Protein AF-A0A4Y8C4R6-F1 (afdb_monomer_lite)

Foldseek 3Di:
DPCVVVDDVQKDKDKDWDWDWADDPDAKIKIKIKIKIKIKGWDAPPVNPDIDIKIKMWIKMKMAMPRDPPDGIDIDIDIDID

Radius of gyration: 19.36 Å; chains: 1; bounding box: 41×34×56 Å

Structure (mmCIF, N/CA/C/O backbone):
data_AF-A0A4Y8C4R6-F1
#
_entry.id   AF-A0A4Y8C4R6-F1
#
loop_
_atom_site.group_PDB
_atom_site.id
_atom_site.type_symbol
_atom_site.label_atom_id
_atom_site.label_alt_id
_atom_site.label_comp_id
_atom_site.label_asym_id
_atom_site.label_entity_id
_atom_site.label_seq_id
_atom_site.pdbx_PDB_ins_code
_atom_site.Cartn_x
_atom_site.Cartn_y
_atom_site.Cartn_z
_atom_site.occupancy
_atom_site.B_iso_or_equiv
_atom_site.auth_seq_id
_atom_site.auth_comp_id
_atom_site.auth_asym_id
_atom_site.auth_atom_id
_atom_site.pdbx_PDB_model_num
ATOM 1 N N . ARG A 1 1 ? -6.455 23.657 4.493 1.00 43.78 1 ARG A N 1
ATOM 2 C CA . ARG A 1 1 ? -7.092 23.610 5.836 1.00 43.78 1 ARG A CA 1
ATOM 3 C C . ARG A 1 1 ? -8.565 23.148 5.756 1.00 43.78 1 ARG A C 1
ATOM 5 O O . ARG A 1 1 ? -9.379 23.638 6.519 1.00 43.78 1 ARG A O 1
ATOM 12 N N . PHE A 1 2 ? -8.909 22.222 4.844 1.00 43.84 2 PHE A N 1
ATOM 13 C CA . PHE A 1 2 ? -10.305 21.847 4.527 1.00 43.84 2 PHE A CA 1
ATOM 14 C C . PHE A 1 2 ? -10.638 20.361 4.755 1.00 43.84 2 PHE A C 1
ATOM 16 O O . PHE A 1 2 ? -11.787 19.977 4.591 1.00 43.84 2 PHE A O 1
ATOM 23 N N . LEU A 1 3 ? -9.664 19.535 5.158 1.00 53.47 3 LEU A N 1
ATOM 24 C CA . LEU A 1 3 ? -9.890 18.107 5.422 1.00 53.47 3 LEU A CA 1
ATOM 25 C C . LEU A 1 3 ? -9.918 17.762 6.922 1.00 53.47 3 LEU A C 1
ATOM 27 O O . LEU A 1 3 ? -10.386 16.696 7.289 1.00 53.47 3 LEU A O 1
ATOM 31 N N . ASN A 1 4 ? -9.503 18.673 7.810 1.00 50.75 4 ASN A N 1
ATOM 32 C CA . ASN A 1 4 ? -9.311 18.374 9.238 1.00 50.75 4 ASN A CA 1
ATOM 33 C C . ASN A 1 4 ? -10.593 18.035 10.025 1.00 50.75 4 ASN A C 1
ATOM 35 O O . ASN A 1 4 ? -10.473 17.542 11.136 1.00 50.75 4 ASN A O 1
ATOM 39 N N . ASN A 1 5 ? -11.791 18.279 9.480 1.00 47.47 5 ASN A N 1
ATOM 40 C CA . ASN A 1 5 ? -13.060 17.992 10.167 1.00 47.47 5 ASN A CA 1
ATOM 41 C C . ASN A 1 5 ? -13.706 16.653 9.768 1.00 47.47 5 ASN A C 1
ATOM 43 O O . ASN A 1 5 ? -14.753 16.319 10.313 1.00 47.47 5 ASN A O 1
ATOM 47 N N . LEU A 1 6 ? -13.125 15.897 8.828 1.00 52.94 6 LEU A N 1
ATOM 48 C CA . LEU A 1 6 ? -13.612 14.554 8.470 1.00 52.94 6 LEU A CA 1
ATOM 49 C C . LEU A 1 6 ? -12.873 13.430 9.215 1.00 52.94 6 LEU A C 1
ATOM 51 O O . LEU A 1 6 ? -13.270 12.273 9.123 1.00 52.94 6 LEU A O 1
ATOM 55 N N . PHE A 1 7 ? -11.819 13.767 9.960 1.00 55.78 7 PHE A N 1
ATOM 56 C CA . PHE A 1 7 ? -10.961 12.815 10.656 1.00 55.78 7 PHE A CA 1
ATOM 57 C C . PHE A 1 7 ? -11.301 12.795 12.142 1.00 55.78 7 PHE A C 1
ATOM 59 O O . PHE A 1 7 ? -10.667 13.459 12.957 1.00 55.78 7 PHE A O 1
ATOM 66 N N . ASP A 1 8 ? -12.349 12.042 12.469 1.00 59.53 8 ASP A N 1
ATOM 67 C CA . ASP A 1 8 ? -12.535 11.502 13.814 1.00 59.53 8 ASP A CA 1
ATOM 68 C C . ASP A 1 8 ? -11.246 10.743 14.191 1.00 59.53 8 ASP A C 1
ATOM 70 O O . ASP A 1 8 ? -10.721 9.993 13.365 1.00 59.53 8 ASP A O 1
ATOM 74 N N . GLU A 1 9 ? -10.715 10.932 15.404 1.00 63.16 9 GLU A N 1
ATOM 75 C CA . GLU A 1 9 ? -9.444 10.327 15.859 1.00 63.16 9 GLU A CA 1
ATOM 76 C C . GLU A 1 9 ? -9.433 8.797 15.722 1.00 63.16 9 GLU A C 1
ATOM 78 O O . GLU A 1 9 ? -8.373 8.180 15.684 1.00 63.16 9 GLU A O 1
ATOM 83 N N . ARG A 1 10 ? -10.626 8.213 15.593 1.00 75.38 10 ARG A N 1
ATOM 84 C CA . ARG A 1 10 ? -10.961 6.806 15.371 1.00 75.38 10 ARG A CA 1
ATOM 85 C C . ARG A 1 10 ? -10.605 6.276 13.983 1.00 75.38 10 ARG A C 1
ATOM 87 O O . ARG A 1 10 ? -10.453 5.067 13.826 1.00 75.38 10 ARG A O 1
ATOM 94 N N . LEU A 1 11 ? -10.471 7.135 12.972 1.00 80.44 11 LEU A N 1
ATOM 95 C CA . LEU A 1 11 ? -10.102 6.739 11.613 1.00 80.44 11 LEU A CA 1
ATOM 96 C C . LEU A 1 11 ? -8.659 7.156 11.318 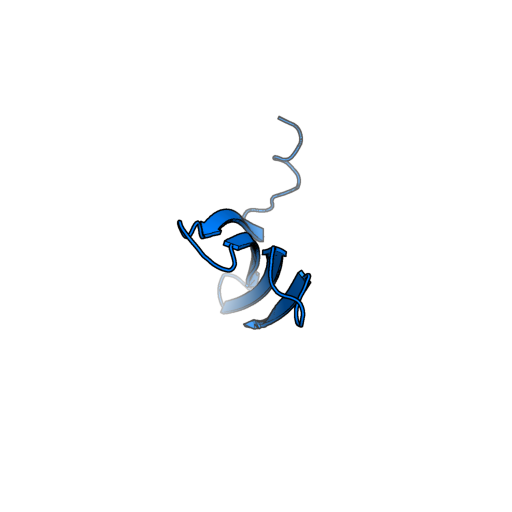1.00 80.44 11 LEU A C 1
ATOM 98 O O . LEU A 1 11 ? -8.339 8.335 11.190 1.00 80.44 11 LEU A O 1
ATOM 102 N N . ARG A 1 12 ? -7.782 6.166 11.173 1.00 84.50 12 ARG A N 1
ATOM 103 C CA . ARG A 1 12 ? -6.397 6.335 10.735 1.00 84.50 12 ARG A CA 1
ATOM 104 C C . ARG A 1 12 ? -6.294 5.945 9.273 1.00 84.50 12 ARG A C 1
ATOM 106 O O . ARG A 1 12 ? -6.875 4.957 8.844 1.00 84.50 12 ARG A O 1
ATOM 113 N N . TYR A 1 13 ? -5.538 6.713 8.514 1.00 83.12 13 TYR A N 1
ATOM 114 C CA . TYR A 1 13 ? -5.221 6.407 7.130 1.00 83.12 13 TYR A CA 1
ATOM 115 C C . TYR A 1 13 ? -3.788 6.862 6.869 1.00 83.12 13 TYR A C 1
ATOM 117 O O . TYR A 1 13 ? -3.346 7.874 7.421 1.00 83.12 13 TYR A O 1
ATOM 125 N N . SER A 1 14 ? -3.058 6.125 6.045 1.00 85.56 14 SER A N 1
ATOM 126 C CA . SER A 1 14 ? -1.810 6.607 5.457 1.00 85.56 14 SER A CA 1
ATOM 127 C C . SER A 1 14 ? -1.856 6.379 3.960 1.00 85.56 14 SER A C 1
ATOM 129 O O . SER A 1 14 ? -2.630 5.565 3.471 1.00 85.56 14 SER A O 1
ATOM 131 N N . PHE A 1 15 ? -1.080 7.157 3.223 1.00 88.62 15 PHE A N 1
ATOM 132 C CA . PHE A 1 15 ? -0.957 6.985 1.789 1.00 88.62 15 PHE A CA 1
ATOM 133 C C . PHE A 1 15 ? 0.514 7.068 1.432 1.00 88.62 15 PHE A C 1
ATOM 135 O O . PHE A 1 15 ? 1.144 8.106 1.644 1.00 88.62 15 PHE A O 1
ATOM 142 N N . ASP A 1 16 ? 1.025 5.978 0.880 1.00 90.94 16 ASP A N 1
ATOM 143 C CA . ASP A 1 16 ? 2.409 5.834 0.478 1.00 90.94 16 ASP A CA 1
ATOM 144 C C . ASP A 1 16 ? 2.458 5.553 -1.023 1.00 90.94 16 ASP A C 1
ATOM 146 O O . ASP A 1 16 ? 1.777 4.671 -1.548 1.00 90.94 16 ASP A O 1
ATOM 150 N N . ALA A 1 17 ? 3.268 6.332 -1.733 1.00 90.62 17 ALA A N 1
ATOM 151 C CA . ALA A 1 17 ? 3.496 6.160 -3.157 1.00 90.62 17 ALA A CA 1
ATOM 152 C C . ALA A 1 17 ? 4.997 6.058 -3.407 1.00 90.62 17 ALA A C 1
ATOM 154 O O . ALA A 1 17 ? 5.770 6.901 -2.951 1.00 90.62 17 ALA A O 1
ATOM 155 N N . SER A 1 18 ? 5.413 5.035 -4.146 1.00 92.56 18 SER A N 1
ATOM 156 C CA . SER A 1 18 ? 6.806 4.864 -4.548 1.00 92.56 18 SER A CA 1
ATOM 157 C C . SER A 1 18 ? 6.908 4.634 -6.045 1.00 92.56 18 SER A C 1
ATOM 159 O O . SER A 1 18 ? 6.058 3.991 -6.657 1.00 92.56 18 SER A O 1
ATOM 161 N N . PHE A 1 1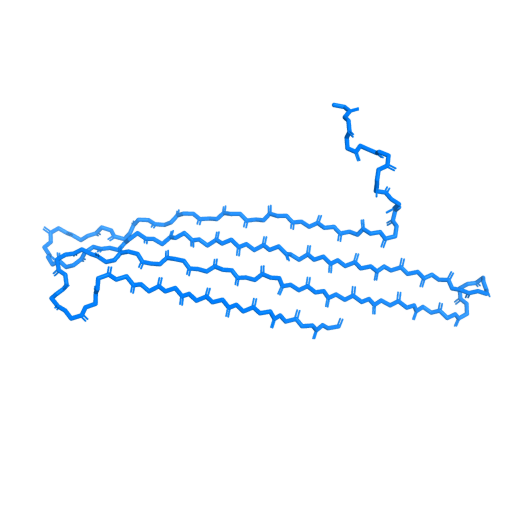9 ? 7.956 5.198 -6.634 1.00 91.19 19 PHE A N 1
ATOM 162 C CA . PHE A 1 19 ? 8.255 5.064 -8.048 1.00 91.19 19 PHE A CA 1
ATOM 163 C C . PHE A 1 19 ? 9.682 4.553 -8.205 1.00 91.19 19 PHE A C 1
ATOM 165 O O . PHE A 1 19 ? 10.619 5.148 -7.669 1.00 91.19 19 PHE A O 1
ATOM 172 N N . HIS A 1 20 ? 9.840 3.467 -8.952 1.00 90.25 20 HIS A N 1
ATOM 173 C CA . HIS A 1 20 ? 11.124 2.849 -9.238 1.00 90.25 20 HIS A CA 1
ATOM 174 C C . HIS A 1 20 ? 11.347 2.803 -10.747 1.00 90.25 20 HIS A C 1
ATOM 176 O O . HIS A 1 20 ? 10.463 2.424 -11.511 1.00 90.25 20 HIS A O 1
ATOM 182 N N . ASN A 1 21 ? 12.552 3.174 -11.174 1.00 86.62 21 ASN A N 1
ATOM 183 C CA . ASN A 1 21 ? 12.984 3.037 -12.559 1.00 86.62 21 ASN A CA 1
ATOM 184 C C . ASN A 1 21 ? 14.146 2.044 -12.618 1.00 86.62 21 ASN A C 1
ATOM 186 O O . ASN A 1 21 ? 15.261 2.334 -12.177 1.00 86.62 21 ASN A O 1
ATOM 190 N N . PHE A 1 22 ? 13.873 0.863 -13.159 1.00 83.69 22 PHE A N 1
ATOM 191 C CA . PHE A 1 22 ? 14.854 -0.184 -13.381 1.00 83.69 22 PHE A CA 1
ATOM 192 C C . PHE A 1 22 ? 15.481 -0.006 -14.761 1.00 83.69 22 PHE A C 1
ATOM 194 O O . PHE A 1 22 ? 14.974 -0.495 -15.773 1.00 83.69 22 PHE A O 1
ATOM 201 N N . TYR A 1 23 ? 16.618 0.689 -14.785 1.00 79.19 23 TYR A N 1
ATOM 202 C CA . TYR A 1 23 ? 17.401 0.922 -15.993 1.00 79.19 23 TYR A CA 1
ATOM 203 C C . TYR A 1 23 ? 18.487 -0.145 -16.189 1.00 79.19 23 TYR A C 1
ATOM 205 O O . TYR A 1 23 ? 19.244 -0.458 -15.268 1.00 79.19 23 TYR A O 1
ATOM 213 N N . ARG A 1 24 ? 18.614 -0.654 -17.421 1.00 75.44 24 ARG A N 1
ATOM 214 C CA . ARG A 1 24 ? 19.731 -1.502 -17.856 1.00 75.44 24 ARG A CA 1
ATOM 215 C C . ARG A 1 24 ? 20.391 -0.926 -19.117 1.00 75.44 24 ARG A C 1
ATOM 217 O O . ARG A 1 24 ? 19.669 -0.541 -20.031 1.00 75.44 24 ARG A O 1
ATOM 224 N N . PRO A 1 25 ? 21.740 -0.916 -19.213 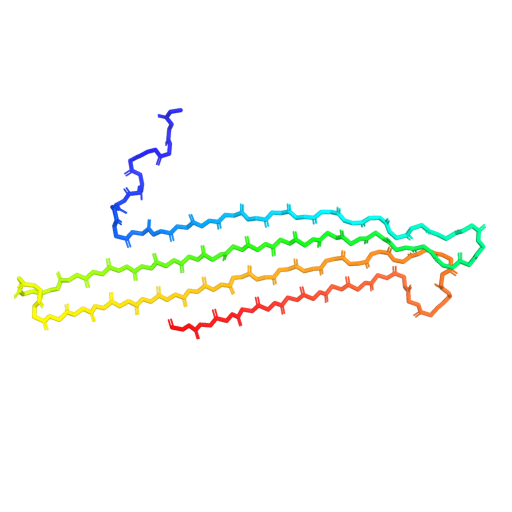1.00 70.62 25 PRO A N 1
ATOM 225 C CA . PRO A 1 25 ? 22.453 -0.388 -20.385 1.00 70.62 25 PRO A CA 1
ATOM 226 C C . PRO A 1 25 ? 22.164 -1.130 -21.699 1.00 70.62 25 PRO A C 1
ATOM 228 O O . PRO A 1 25 ? 22.300 -0.552 -22.771 1.00 70.62 25 PRO A O 1
ATOM 231 N N . ALA A 1 26 ? 21.786 -2.408 -21.624 1.00 69.06 26 ALA A N 1
ATOM 232 C CA . ALA A 1 26 ? 21.328 -3.212 -22.751 1.00 69.06 26 ALA A CA 1
ATOM 233 C C . ALA A 1 26 ? 20.229 -4.172 -22.265 1.00 69.06 26 ALA A C 1
ATOM 235 O O . ALA A 1 26 ? 20.389 -4.806 -21.219 1.00 69.06 26 ALA A O 1
ATOM 236 N N . GLY A 1 27 ? 19.129 -4.281 -23.016 1.00 71.06 27 GLY A N 1
ATOM 237 C CA . GLY A 1 27 ? 17.988 -5.148 -22.695 1.00 71.06 27 GLY A CA 1
ATOM 238 C C . GLY A 1 27 ? 16.714 -4.388 -22.305 1.00 71.06 27 GLY A C 1
ATOM 239 O O . GLY A 1 27 ? 16.515 -3.248 -22.724 1.00 71.06 27 GLY A O 1
ATOM 240 N N . SER A 1 28 ? 15.842 -5.053 -21.542 1.00 71.69 28 SER A N 1
ATOM 241 C CA . SER A 1 28 ? 14.552 -4.519 -21.079 1.00 71.69 28 SER A CA 1
ATOM 242 C C . SER A 1 28 ? 14.726 -3.572 -19.883 1.00 71.69 28 SER A C 1
ATOM 244 O O . SER A 1 28 ? 15.548 -3.827 -18.991 1.00 71.69 28 SER A O 1
ATOM 246 N N . TYR A 1 29 ? 13.952 -2.485 -19.875 1.00 79.00 29 TYR A N 1
ATOM 247 C CA . TYR A 1 29 ? 13.819 -1.555 -18.750 1.00 79.00 29 TYR A CA 1
ATOM 248 C C . TYR A 1 29 ? 12.383 -1.568 -18.222 1.00 79.00 29 TYR A C 1
ATOM 250 O O . TYR A 1 29 ? 11.447 -1.844 -18.973 1.00 79.00 29 TYR A O 1
ATOM 258 N N . ALA A 1 30 ? 12.212 -1.285 -16.929 1.00 83.81 30 ALA A N 1
ATOM 259 C CA . ALA A 1 30 ? 10.907 -1.324 -16.275 1.00 83.81 30 ALA A CA 1
ATOM 260 C C . ALA A 1 30 ? 10.695 -0.103 -15.379 1.00 83.81 30 ALA A C 1
ATOM 262 O O . ALA A 1 30 ? 11.559 0.242 -14.577 1.00 83.81 30 ALA A O 1
ATOM 263 N N . ASN A 1 31 ? 9.533 0.529 -15.495 1.00 86.88 31 ASN A N 1
ATOM 264 C CA . ASN A 1 31 ? 9.088 1.565 -14.573 1.00 86.88 31 ASN A CA 1
ATOM 265 C C . ASN A 1 31 ? 7.986 0.988 -13.695 1.00 86.88 31 ASN A C 1
ATOM 267 O O . ASN A 1 31 ? 6.984 0.516 -14.222 1.00 86.88 31 ASN A O 1
ATOM 271 N N . GLU A 1 32 ? 8.160 1.049 -12.384 1.00 90.31 32 GLU A N 1
ATOM 272 C CA . GLU A 1 32 ? 7.206 0.545 -11.405 1.00 90.31 32 GLU A CA 1
ATOM 273 C C . GLU A 1 32 ? 6.658 1.703 -10.570 1.00 90.31 32 GLU A C 1
ATOM 275 O O . GLU A 1 32 ? 7.413 2.476 -9.980 1.00 90.31 32 GLU A O 1
ATOM 280 N N . LEU A 1 33 ? 5.336 1.812 -10.512 1.00 91.75 33 LEU A N 1
ATOM 281 C CA . LEU A 1 33 ? 4.611 2.710 -9.625 1.00 91.75 33 LEU A CA 1
ATOM 282 C C . LEU A 1 33 ? 3.823 1.868 -8.627 1.00 91.75 33 LEU A C 1
ATOM 284 O O . LEU A 1 33 ? 2.924 1.130 -9.019 1.00 91.75 33 LEU A O 1
ATOM 288 N N . ASN A 1 34 ? 4.119 2.040 -7.346 1.00 92.25 34 ASN A N 1
ATOM 289 C CA . ASN A 1 34 ? 3.429 1.376 -6.252 1.00 92.25 34 ASN A CA 1
ATOM 290 C C . ASN A 1 34 ? 2.654 2.397 -5.433 1.00 92.25 34 ASN A C 1
ATOM 292 O O . ASN A 1 34 ? 3.205 3.417 -5.020 1.00 92.25 34 ASN A O 1
ATOM 296 N N . LEU A 1 35 ? 1.391 2.086 -5.180 1.00 92.62 35 LEU A N 1
ATOM 297 C CA . LEU A 1 35 ? 0.462 2.852 -4.368 1.00 92.62 35 LEU A CA 1
ATOM 298 C C . LEU A 1 35 ? -0.020 1.963 -3.225 1.00 92.62 35 LEU A C 1
ATOM 300 O O . LEU A 1 35 ? -0.475 0.843 -3.458 1.00 92.62 35 LEU A O 1
ATOM 304 N N . ASP A 1 36 ? 0.059 2.473 -2.006 1.00 92.56 36 ASP A N 1
ATOM 305 C CA . ASP A 1 36 ? -0.361 1.781 -0.798 1.00 92.56 36 ASP A CA 1
ATOM 306 C C . ASP A 1 36 ? -1.220 2.711 0.059 1.00 92.56 36 ASP A C 1
ATOM 308 O O . ASP A 1 36 ? -0.830 3.832 0.387 1.00 92.56 36 ASP A O 1
ATOM 312 N N . LEU A 1 37 ? -2.422 2.248 0.378 1.00 90.75 37 LEU A N 1
ATOM 313 C CA . LEU A 1 37 ? -3.430 2.980 1.128 1.00 90.75 37 LEU A CA 1
ATOM 314 C C . LEU A 1 37 ? -3.996 2.062 2.218 1.00 90.75 37 LEU A C 1
ATOM 316 O O . LEU A 1 37 ? -5.015 1.395 1.996 1.00 90.75 37 LEU A O 1
ATOM 320 N N . PRO A 1 38 ? -3.351 1.994 3.392 1.00 90.38 38 PRO A N 1
ATOM 321 C CA . PRO A 1 38 ? -3.952 1.413 4.579 1.00 90.38 38 PRO A CA 1
ATOM 322 C C . PRO A 1 38 ? -4.926 2.397 5.240 1.00 90.38 38 PRO A C 1
ATOM 324 O O . PRO A 1 38 ? -4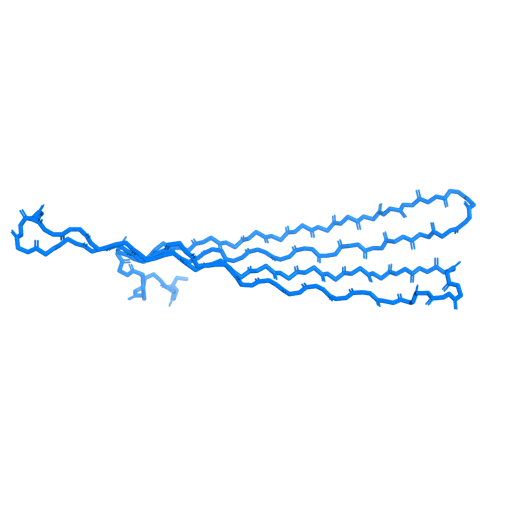.644 3.582 5.436 1.00 90.38 38 PRO A O 1
ATOM 327 N N . ILE A 1 39 ? -6.083 1.873 5.621 1.00 89.00 39 ILE A N 1
ATOM 328 C CA . ILE A 1 39 ? -7.154 2.549 6.341 1.00 89.00 39 ILE A CA 1
ATOM 329 C C . ILE A 1 39 ? -7.485 1.680 7.554 1.00 89.00 39 ILE A C 1
ATOM 331 O O . ILE A 1 39 ? -7.853 0.520 7.413 1.00 89.00 39 ILE A O 1
ATOM 335 N N . SER A 1 40 ? -7.375 2.241 8.752 1.00 88.62 40 SER A N 1
ATOM 336 C CA . SER A 1 40 ? -7.673 1.558 10.009 1.00 88.62 40 SER A CA 1
ATOM 337 C C . SER A 1 40 ? -8.704 2.342 10.802 1.00 88.62 40 SER A C 1
ATOM 339 O O . SER A 1 40 ? -8.503 3.507 11.139 1.00 88.62 40 SER A O 1
ATOM 341 N N . TYR A 1 41 ? -9.793 1.688 11.167 1.00 87.44 41 TYR A N 1
ATOM 342 C CA . TYR A 1 41 ? -10.798 2.215 12.072 1.00 87.44 41 TYR A CA 1
ATOM 343 C C . TYR A 1 41 ? -10.663 1.555 13.442 1.00 87.44 41 TYR A C 1
ATOM 345 O O . TYR A 1 41 ? -10.524 0.337 13.534 1.00 87.44 41 TYR A O 1
ATOM 353 N N . HIS A 1 42 ? -10.712 2.349 14.507 1.00 87.81 42 HIS A N 1
ATOM 354 C CA . HIS A 1 42 ? -10.681 1.866 15.882 1.00 87.81 42 HIS A CA 1
ATOM 355 C C . HIS A 1 42 ? -11.736 2.574 16.726 1.00 87.81 42 HIS A C 1
ATOM 357 O O . HIS A 1 42 ? -11.875 3.795 16.688 1.00 87.81 42 HIS A O 1
ATOM 363 N N . ASN A 1 43 ? -12.482 1.806 17.512 1.00 85.69 43 ASN A N 1
ATOM 364 C CA . ASN A 1 43 ? -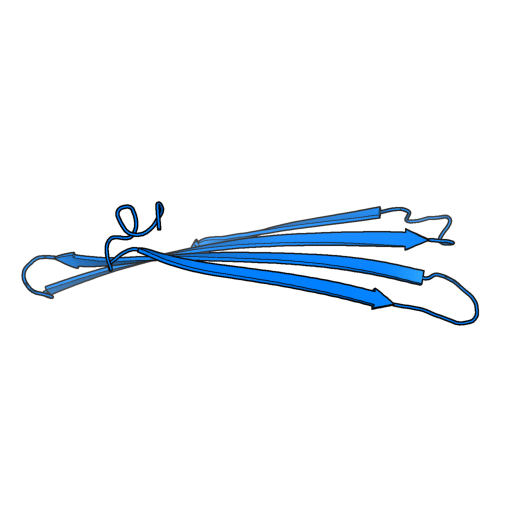13.467 2.341 18.439 1.00 85.69 43 ASN A CA 1
ATOM 365 C C . ASN A 1 43 ? -13.511 1.498 19.717 1.00 85.69 43 ASN A C 1
ATOM 367 O O . ASN A 1 43 ? -13.307 0.283 19.679 1.00 85.69 43 ASN A O 1
ATOM 371 N N . ALA A 1 44 ? -13.790 2.156 20.836 1.00 83.88 44 ALA A N 1
ATOM 372 C CA . ALA A 1 44 ? -13.965 1.534 22.133 1.00 83.88 44 ALA A CA 1
ATOM 373 C C . ALA A 1 44 ? -15.386 1.813 22.636 1.00 83.88 44 ALA A C 1
ATOM 375 O O . ALA A 1 44 ? -15.819 2.964 22.741 1.00 83.88 44 ALA A O 1
ATOM 376 N N . PHE A 1 45 ? -16.125 0.749 22.940 1.00 82.19 45 PHE A N 1
ATOM 377 C CA . PHE A 1 45 ? -17.494 0.818 23.440 1.00 82.19 45 PHE A CA 1
ATOM 378 C C . PHE A 1 45 ? -17.548 0.471 24.933 1.00 82.19 45 PHE A C 1
ATOM 380 O O . PHE A 1 45 ? -16.726 -0.290 25.442 1.00 82.19 45 PHE A O 1
ATOM 387 N N . PHE A 1 46 ? -18.563 1.005 25.624 1.00 87.25 46 PHE A N 1
ATOM 388 C CA . PHE A 1 46 ? -18.852 0.750 27.045 1.00 87.25 46 PHE A CA 1
ATOM 389 C C . PHE A 1 46 ? -17.697 1.082 28.009 1.00 87.25 46 PHE A C 1
ATOM 391 O O . PHE A 1 46 ? -17.451 0.338 28.953 1.00 87.25 46 PHE A O 1
ATOM 398 N N . GLY A 1 47 ? -16.993 2.197 27.782 1.00 76.00 47 GLY A N 1
ATOM 399 C CA . GLY A 1 47 ? -15.870 2.605 28.635 1.00 76.00 47 GLY A CA 1
ATOM 400 C C . GLY A 1 47 ? -14.704 1.619 28.559 1.00 76.00 47 GLY A C 1
ATOM 401 O O . GLY A 1 47 ? -14.247 1.141 29.591 1.00 76.00 47 GLY A O 1
ATOM 402 N N . ASP A 1 48 ? -14.282 1.296 27.333 1.00 78.94 48 ASP A N 1
ATOM 403 C CA . ASP A 1 48 ? -13.154 0.407 27.009 1.00 78.94 48 ASP A CA 1
ATOM 404 C C . ASP A 1 48 ? -13.367 -1.088 27.304 1.00 78.94 48 ASP A C 1
ATOM 406 O O . ASP A 1 48 ? -12.425 -1.877 27.316 1.00 78.94 48 ASP A O 1
ATOM 410 N N . PHE A 1 49 ? -14.615 -1.527 27.493 1.00 86.88 49 PHE A N 1
ATOM 411 C CA . PHE A 1 49 ? -14.915 -2.956 27.641 1.00 86.88 49 PHE A CA 1
ATOM 412 C C . PHE A 1 49 ? -14.820 -3.723 26.312 1.00 86.88 49 PHE A C 1
ATOM 414 O O . PHE A 1 49 ? -14.447 -4.895 26.298 1.00 86.88 49 PHE A O 1
ATOM 421 N N . LEU A 1 50 ? -15.175 -3.082 25.193 1.00 83.50 50 LEU A N 1
ATOM 422 C CA . LEU A 1 50 ? -15.149 -3.699 23.867 1.00 83.50 50 LEU A CA 1
ATOM 423 C C . LEU A 1 50 ? -14.356 -2.839 22.890 1.00 83.50 50 LEU A C 1
ATOM 425 O O . LEU A 1 50 ? -14.769 -1.727 22.563 1.00 83.50 50 LEU A O 1
ATOM 429 N N . HIS A 1 51 ? -13.261 -3.394 22.378 1.00 86.06 51 HIS A N 1
ATOM 430 C CA . HIS A 1 51 ? -12.458 -2.771 21.334 1.00 86.06 51 HIS A CA 1
ATOM 431 C C . HIS A 1 51 ? -12.794 -3.380 19.981 1.00 86.06 51 HIS A C 1
ATOM 433 O O . HIS A 1 51 ? -12.700 -4.592 19.790 1.00 86.06 51 HIS A O 1
ATOM 439 N N . PHE A 1 52 ? -13.176 -2.521 19.046 1.00 84.94 52 PHE A N 1
ATOM 440 C CA . PHE A 1 52 ? -13.362 -2.882 17.655 1.00 84.94 52 PHE A CA 1
ATOM 441 C C . PHE A 1 52 ? -12.278 -2.207 16.829 1.00 84.94 52 PHE A C 1
ATOM 443 O O . PHE A 1 52 ? -12.180 -0.978 16.820 1.00 84.94 52 PHE A O 1
ATOM 450 N N . THR A 1 53 ? -11.499 -3.020 16.126 1.00 87.50 53 THR A N 1
ATOM 451 C CA . THR A 1 53 ? -10.503 -2.559 15.165 1.00 87.50 53 THR A CA 1
ATOM 452 C C . THR A 1 53 ? -10.798 -3.220 13.835 1.00 87.50 53 THR A C 1
ATOM 454 O O . THR A 1 53 ? -11.085 -4.411 13.786 1.00 87.50 53 THR A O 1
ATOM 457 N N . PHE A 1 54 ? -10.735 -2.434 12.774 1.00 88.00 54 PHE A N 1
ATOM 458 C CA . PHE A 1 54 ? -10.935 -2.888 11.411 1.00 88.00 54 PHE A CA 1
ATOM 459 C C . PHE A 1 54 ? -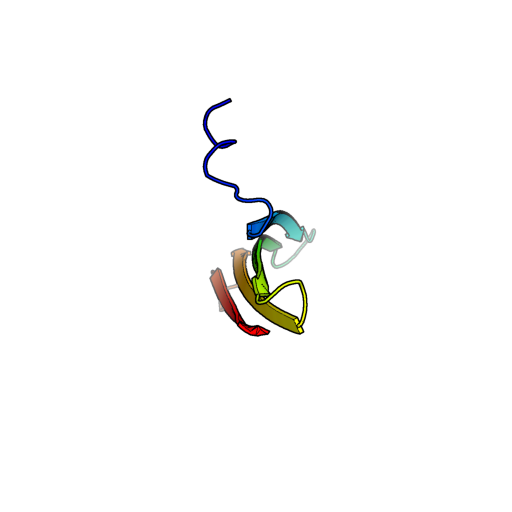9.869 -2.244 10.542 1.00 88.00 54 PHE A C 1
ATOM 461 O O . PHE A 1 54 ? -9.778 -1.014 10.520 1.00 88.00 54 PHE A O 1
ATOM 468 N N . THR A 1 55 ? -9.059 -3.046 9.859 1.00 89.44 55 THR A N 1
ATOM 469 C CA . THR A 1 55 ? -8.042 -2.539 8.939 1.00 89.44 55 THR A CA 1
ATOM 470 C C . THR A 1 55 ? -8.283 -3.066 7.534 1.00 89.44 55 THR A C 1
ATOM 472 O O . THR A 1 55 ? -8.513 -4.251 7.312 1.00 89.44 55 THR A O 1
ATOM 475 N N . GLU A 1 56 ? -8.214 -2.153 6.576 1.00 89.50 56 GLU A N 1
ATOM 476 C CA . GLU A 1 56 ? -8.295 -2.404 5.145 1.00 89.50 56 GLU A CA 1
ATOM 477 C C . GLU A 1 56 ? -7.075 -1.792 4.491 1.00 89.50 56 GLU A C 1
ATOM 479 O O . GLU A 1 56 ? -6.759 -0.624 4.714 1.00 89.50 56 GLU A O 1
ATOM 484 N N . ARG A 1 57 ? -6.381 -2.557 3.660 1.00 92.06 57 ARG A N 1
ATOM 485 C CA . ARG A 1 57 ? -5.225 -2.062 2.921 1.00 92.06 57 ARG A CA 1
ATOM 486 C C . ARG A 1 57 ? -5.419 -2.305 1.444 1.00 92.06 57 ARG A C 1
ATOM 488 O O . ARG A 1 57 ? -5.551 -3.443 0.996 1.00 92.06 57 ARG A O 1
ATOM 495 N N . PHE A 1 58 ? -5.397 -1.213 0.696 1.00 92.56 58 PHE A N 1
ATOM 496 C CA . PHE A 1 58 ? -5.449 -1.223 -0.753 1.00 92.56 58 PHE A CA 1
ATOM 497 C C . PHE A 1 58 ? -4.047 -1.018 -1.299 1.00 92.56 58 PHE A C 1
ATOM 499 O O . PHE A 1 58 ? -3.415 0.003 -1.046 1.00 92.56 58 PHE A O 1
ATOM 506 N N . TYR A 1 59 ? -3.583 -1.984 -2.076 1.00 93.12 59 TYR A N 1
ATOM 507 C CA . TYR A 1 59 ? -2.303 -1.931 -2.753 1.00 93.12 59 TYR A CA 1
ATOM 508 C C . TYR A 1 59 ? -2.515 -2.031 -4.260 1.00 93.12 59 TYR A C 1
ATOM 510 O O . TYR A 1 59 ? -3.231 -2.913 -4.743 1.00 93.12 59 TYR A O 1
ATOM 518 N N . ALA A 1 60 ? -1.883 -1.129 -5.001 1.00 93.06 60 ALA A N 1
ATOM 519 C CA . ALA A 1 60 ? -1.857 -1.145 -6.453 1.00 93.06 60 ALA A CA 1
ATOM 520 C C . ALA A 1 60 ? -0.419 -0.983 -6.946 1.00 93.06 60 ALA A C 1
ATOM 522 O O . ALA A 1 60 ? 0.296 -0.088 -6.506 1.00 93.06 60 ALA A O 1
ATOM 523 N N . SER A 1 61 ? -0.008 -1.833 -7.877 1.00 92.44 61 SER A N 1
ATOM 524 C CA . SER A 1 61 ? 1.294 -1.776 -8.530 1.00 92.44 61 SER A CA 1
ATOM 525 C C . SER A 1 61 ? 1.105 -1.761 -10.038 1.00 92.44 61 SER A C 1
ATOM 527 O O . SER A 1 61 ? 0.323 -2.538 -10.592 1.00 92.44 61 SER A O 1
ATOM 529 N N . PHE A 1 62 ? 1.808 -0.853 -10.700 1.00 90.81 62 PHE A N 1
ATOM 530 C CA . PHE A 1 62 ? 1.801 -0.691 -12.143 1.00 90.81 62 PHE A CA 1
ATOM 531 C C . PHE A 1 62 ? 3.232 -0.813 -12.630 1.00 90.81 62 PHE A C 1
ATOM 533 O O . PHE A 1 62 ? 4.065 0.024 -12.286 1.00 90.81 62 PHE A O 1
ATOM 540 N N . VAL A 1 63 ? 3.508 -1.822 -13.448 1.00 88.06 63 VAL A N 1
ATOM 541 C CA . VAL A 1 63 ? 4.824 -2.023 -14.046 1.00 88.06 63 VAL A CA 1
ATOM 542 C C . VAL A 1 63 ? 4.713 -1.862 -15.549 1.00 88.06 63 VAL A C 1
ATOM 544 O O . VAL A 1 63 ? 3.982 -2.589 -16.215 1.00 88.06 63 VAL A O 1
ATOM 547 N N . ASN A 1 64 ? 5.452 -0.904 -16.089 1.00 84.62 64 ASN A N 1
ATOM 548 C CA . ASN A 1 64 ? 5.564 -0.689 -17.520 1.00 84.62 64 ASN A CA 1
ATOM 549 C C . ASN A 1 64 ? 6.933 -1.170 -17.967 1.00 84.62 64 ASN A C 1
ATOM 551 O O . ASN A 1 64 ? 7.952 -0.571 -17.613 1.00 84.62 64 ASN A O 1
ATOM 555 N N . TYR A 1 65 ? 6.940 -2.238 -18.749 1.00 80.69 65 TYR A N 1
ATOM 556 C CA . TYR A 1 65 ? 8.142 -2.757 -19.368 1.00 80.69 65 TYR A CA 1
ATOM 557 C C . TYR A 1 65 ? 8.333 -2.081 -20.715 1.00 80.69 65 TYR A C 1
ATOM 559 O O . TYR A 1 65 ? 7.403 -1.601 -21.364 1.00 80.69 65 TYR A O 1
ATOM 567 N N . SER A 1 66 ? 9.569 -2.004 -21.156 1.00 73.06 66 SER A N 1
ATOM 568 C CA . SER A 1 66 ? 9.875 -1.516 -22.482 1.00 73.06 66 SER A CA 1
ATOM 569 C C . SER A 1 66 ? 11.001 -2.334 -23.055 1.00 73.06 66 SER A C 1
ATOM 571 O O . SER A 1 66 ? 11.935 -2.714 -22.346 1.00 73.06 66 SER A O 1
ATOM 573 N N . ASN A 1 67 ? 10.908 -2.567 -24.361 1.00 66.88 67 ASN A N 1
ATOM 574 C CA . ASN A 1 67 ? 11.812 -3.456 -25.077 1.00 66.88 67 ASN A CA 1
ATOM 575 C C . ASN A 1 67 ? 11.654 -4.943 -24.681 1.00 66.88 67 ASN A C 1
ATOM 577 O O . ASN A 1 67 ? 12.587 -5.725 -24.852 1.00 66.88 67 ASN A O 1
ATOM 581 N N . ASP A 1 68 ? 10.478 -5.327 -24.166 1.00 64.62 68 ASP A N 1
ATOM 582 C CA . ASP A 1 68 ? 10.073 -6.717 -23.940 1.00 64.62 68 ASP A CA 1
ATOM 583 C C . ASP A 1 68 ? 8.925 -7.076 -24.913 1.00 64.62 68 ASP A C 1
ATOM 585 O O . ASP A 1 68 ? 7.853 -6.474 -24.833 1.00 64.62 68 ASP A O 1
ATOM 589 N N . PRO A 1 69 ? 9.138 -7.994 -25.876 1.00 61.22 69 PRO A N 1
ATOM 590 C CA . PRO A 1 69 ? 8.138 -8.349 -26.883 1.00 61.22 69 PRO A CA 1
ATOM 591 C C . PRO A 1 69 ? 6.970 -9.190 -26.339 1.00 61.22 69 PRO A C 1
ATOM 593 O O . PRO A 1 69 ? 5.969 -9.333 -27.041 1.00 61.22 69 PRO A O 1
ATOM 596 N N . GLU A 1 70 ? 7.066 -9.740 -25.123 1.00 65.69 70 GLU A N 1
ATOM 597 C CA . GLU A 1 70 ? 6.036 -10.616 -24.543 1.00 65.69 70 GLU A CA 1
ATOM 598 C C . GLU A 1 70 ? 5.201 -9.935 -23.451 1.00 65.69 70 GLU A C 1
ATOM 600 O O . GLU A 1 70 ? 4.058 -10.334 -23.213 1.00 65.69 70 GLU A O 1
ATOM 605 N N . ARG A 1 71 ? 5.730 -8.897 -22.790 1.00 61.59 71 ARG A N 1
ATOM 606 C CA . ARG A 1 71 ? 5.048 -8.201 -21.689 1.00 61.59 71 ARG A CA 1
ATOM 607 C C . ARG A 1 71 ? 5.236 -6.696 -21.792 1.00 61.59 71 ARG A C 1
ATOM 609 O O . ARG A 1 71 ? 6.300 -6.184 -21.489 1.00 61.59 71 ARG A O 1
ATOM 616 N N . ASN A 1 72 ? 4.179 -5.980 -22.179 1.00 65.31 72 ASN A N 1
ATOM 617 C CA . ASN A 1 72 ? 4.215 -4.516 -22.276 1.00 65.31 72 ASN A CA 1
ATOM 618 C C . ASN A 1 72 ? 3.908 -3.841 -20.930 1.00 65.31 72 ASN A C 1
ATOM 620 O O . ASN A 1 72 ? 4.618 -2.929 -20.516 1.00 65.31 72 ASN A O 1
ATOM 624 N N . HIS A 1 73 ? 2.868 -4.294 -20.223 1.00 75.69 73 HIS A N 1
ATOM 625 C CA . HIS A 1 73 ? 2.429 -3.685 -18.966 1.00 75.69 73 HIS A CA 1
ATOM 626 C C . HIS A 1 73 ? 1.844 -4.740 -18.023 1.00 75.69 73 HIS A C 1
ATOM 628 O O . HIS A 1 73 ? 1.137 -5.645 -18.469 1.00 75.69 73 HIS A O 1
ATOM 634 N N . GLU A 1 74 ? 2.099 -4.593 -16.727 1.00 83.94 74 GLU A N 1
ATOM 635 C CA . GLU A 1 74 ? 1.498 -5.389 -15.663 1.00 83.94 74 GLU A CA 1
ATOM 636 C C . GLU A 1 74 ? 0.808 -4.486 -14.645 1.00 83.94 74 GLU A C 1
ATOM 638 O O . GLU A 1 74 ? 1.285 -3.404 -14.290 1.00 83.94 74 GLU A O 1
ATOM 643 N N . HIS A 1 75 ? -0.352 -4.942 -14.186 1.00 90.12 75 HIS A N 1
ATOM 644 C CA . HIS A 1 75 ? -1.137 -4.270 -13.166 1.00 90.12 75 HIS A CA 1
ATOM 645 C C . HIS A 1 75 ? -1.478 -5.287 -12.092 1.00 90.12 75 HIS A C 1
ATOM 647 O O . HIS A 1 75 ? -2.022 -6.354 -12.386 1.00 90.12 75 HIS A O 1
ATOM 653 N N . TYR A 1 76 ? -1.164 -4.951 -10.851 1.00 89.44 76 TYR A N 1
ATOM 654 C CA . TYR A 1 76 ? -1.462 -5.780 -9.703 1.00 89.44 76 TYR A CA 1
ATOM 655 C C . TYR A 1 76 ? -2.271 -4.979 -8.700 1.00 89.44 76 TYR A C 1
ATOM 657 O O . TYR A 1 76 ? -1.863 -3.903 -8.273 1.00 89.44 76 TYR A O 1
ATOM 665 N N . PHE A 1 77 ? -3.419 -5.525 -8.318 1.00 92.69 77 PHE A N 1
ATOM 666 C CA . PHE A 1 77 ? -4.296 -4.947 -7.314 1.00 92.69 77 PHE A CA 1
ATOM 667 C C . PHE A 1 77 ? -4.487 -5.968 -6.209 1.00 92.69 77 PHE A C 1
ATOM 669 O O . PHE A 1 77 ? -4.802 -7.131 -6.470 1.00 92.69 77 PHE A O 1
ATOM 676 N N . ARG A 1 78 ? -4.313 -5.527 -4.971 1.00 92.56 78 ARG A N 1
ATOM 677 C CA . ARG A 1 78 ? -4.534 -6.347 -3.793 1.00 92.56 78 ARG A CA 1
ATOM 678 C C . ARG A 1 78 ? -5.303 -5.542 -2.768 1.00 92.56 78 ARG A C 1
ATOM 680 O O . ARG A 1 78 ? -4.937 -4.417 -2.449 1.00 92.56 78 ARG A O 1
ATOM 687 N N . ASN A 1 79 ? -6.345 -6.156 -2.237 1.00 91.56 79 ASN A N 1
ATOM 688 C CA . ASN A 1 79 ? -6.992 -5.708 -1.022 1.00 91.56 79 ASN A CA 1
ATOM 689 C C . ASN A 1 79 ? -6.711 -6.760 0.061 1.00 91.56 79 ASN A C 1
ATOM 691 O O . ASN A 1 79 ? -6.800 -7.963 -0.205 1.00 91.56 79 ASN A O 1
ATOM 695 N N . THR A 1 80 ? -6.290 -6.311 1.238 1.00 90.19 80 THR A N 1
ATOM 696 C CA . THR A 1 80 ? -6.136 -7.161 2.422 1.00 90.19 80 THR A CA 1
ATOM 697 C C . THR A 1 80 ? -6.900 -6.563 3.583 1.00 90.19 80 THR A C 1
ATOM 699 O O . THR A 1 80 ? -6.773 -5.366 3.841 1.00 90.19 80 THR A O 1
ATOM 702 N N . HIS A 1 81 ? -7.620 -7.426 4.288 1.00 88.62 81 HIS A N 1
ATOM 703 C CA . HIS A 1 81 ? -8.416 -7.092 5.454 1.00 88.62 81 HIS A CA 1
ATOM 704 C C . HIS A 1 81 ? -7.872 -7.838 6.679 1.00 88.62 81 HIS A C 1
ATOM 706 O O . HIS A 1 81 ? -7.678 -9.054 6.595 1.00 88.62 81 HIS A O 1
ATOM 712 N N . ASP A 1 82 ? -7.655 -7.099 7.772 1.00 77.31 82 ASP A N 1
ATOM 713 C CA . ASP A 1 82 ? -7.237 -7.587 9.094 1.00 77.31 82 ASP A CA 1
ATOM 714 C C . ASP A 1 82 ? -8.161 -7.063 10.214 1.00 77.31 82 ASP A C 1
ATOM 716 O O . ASP A 1 82 ? -8.649 -5.902 10.119 1.00 77.31 82 ASP A O 1
#

Secondary structure (DSSP, 8-state):
--STTS--TTEEE--EEEEEEE--SSS-EEEEEEEEEEEEEEEEETTTTEEEEEEEEEEEEEEEEES-SS-SEEEEEEEEE-

pLDDT: mean 80.51, std 12.92, range [43.78, 93.12]

Sequence (82 aa):
RFLNNLFDERLRYSFDASFHNFYRPAGSYANELNLDLPISYHNAFFGDFLHFTFTERFYASFVNYSNDPERNHEHYFRNTHD